Protein AF-A0A379FVI2-F1 (afdb_monomer_lite)

Organism: Providencia rettgeri (NCBI:txid587)

pLDDT: mean 84.1, std 11.07, range [38.09, 93.25]

Foldseek 3Di:
DPPPPDDDQKDKAKEFEAQVCVVVLVVLCVVLVWDKDWDDDPDDDGGTIIMTMDGPVCLLVVLLSVCVSVVVDVVVAQKWKWFCAPNDTDTCPPDDSVVSSVSSSRGRYMYTGRNPDDDPD

Sequence (121 aa):
MSNSEVTPKYSSIRMSVPADLKDEFLLECKKAGVDAGEVMCFSKNTPSVVSVLFETIAKSEMAKKFIGILKMFGQKRNVRIEVYADKKIVDLSGYSEEEAIRLIEASESIRVAKRDEPEDK

Secondary structure (DSSP, 8-state):
--------SEEEEEEEE-TTTHHHHHHHHHHTT--EEEPP--STTPPEEEEEEEEGGGHHHHHHHHHHHHHHHHHHSSEEEEEEETTEEEE-TT--HHHHHHHHHH-SEEEEEETTSPP--

Structure (mmCIF, N/CA/C/O backbone):
data_AF-A0A379FVI2-F1
#
_entry.id   AF-A0A379FVI2-F1
#
loop_
_atom_site.group_PDB
_atom_site.id
_atom_site.type_symbol
_atom_site.label_atom_id
_atom_site.label_alt_id
_atom_site.label_comp_id
_atom_site.label_asym_id
_atom_site.label_entity_id
_atom_site.label_seq_id
_atom_site.pdbx_PDB_ins_code
_atom_site.Cartn_x
_atom_site.Cartn_y
_atom_site.Cartn_z
_atom_site.occupancy
_atom_site.B_iso_or_equiv
_atom_site.auth_seq_id
_atom_site.auth_comp_id
_atom_site.auth_asym_id
_atom_site.auth_atom_id
_atom_site.pdbx_PDB_model_num
ATOM 1 N N . MET A 1 1 ? -1.528 -14.759 34.667 1.00 40.25 1 MET A N 1
ATOM 2 C CA . MET A 1 1 ? -0.960 -13.469 34.233 1.00 40.25 1 MET A CA 1
ATOM 3 C C . MET A 1 1 ? -1.712 -13.055 32.985 1.00 40.25 1 MET A C 1
ATOM 5 O O . MET A 1 1 ? -1.584 -13.723 31.969 1.00 40.25 1 MET A O 1
ATOM 9 N N . SER A 1 2 ? -2.600 -12.070 33.093 1.00 46.72 2 SER A N 1
ATOM 10 C CA . SER A 1 2 ? -3.291 -11.496 31.940 1.00 46.72 2 SER A CA 1
ATOM 11 C C . SER A 1 2 ? -2.277 -10.663 31.162 1.00 46.72 2 SER A C 1
ATOM 13 O O . SER A 1 2 ? -1.880 -9.599 31.634 1.00 46.72 2 SER A O 1
ATOM 15 N N . ASN A 1 3 ? -1.823 -11.158 30.012 1.00 49.16 3 ASN A N 1
ATOM 16 C CA . ASN A 1 3 ? -1.105 -10.330 29.049 1.00 49.16 3 ASN A CA 1
ATOM 17 C C . ASN A 1 3 ? -2.101 -9.285 28.542 1.00 49.16 3 ASN A C 1
ATOM 19 O O . ASN A 1 3 ? -2.883 -9.560 27.639 1.00 49.16 3 ASN A O 1
ATOM 23 N N . SER A 1 4 ? -2.128 -8.109 29.164 1.00 56.44 4 SER A N 1
ATOM 24 C CA . SER A 1 4 ? -2.726 -6.937 28.539 1.00 56.44 4 SER A CA 1
ATOM 25 C C . SER A 1 4 ? -1.924 -6.682 27.268 1.00 56.44 4 SER A C 1
ATOM 27 O O . SER A 1 4 ? -0.743 -6.341 27.360 1.00 56.44 4 SER A O 1
ATOM 29 N N . GLU A 1 5 ? -2.518 -6.929 26.103 1.00 66.75 5 GLU A N 1
ATOM 30 C CA . GLU A 1 5 ? -1.892 -6.637 24.817 1.00 66.75 5 GLU A CA 1
ATOM 31 C C . GLU A 1 5 ? -1.540 -5.148 24.775 1.00 66.75 5 GLU A C 1
ATOM 33 O O . GLU A 1 5 ? -2.404 -4.276 24.677 1.00 66.75 5 GLU A O 1
ATOM 38 N N . VAL A 1 6 ? -0.251 -4.841 24.920 1.00 77.62 6 VAL A N 1
ATOM 39 C CA . VAL A 1 6 ? 0.243 -3.475 24.787 1.00 77.62 6 VAL A CA 1
ATOM 40 C C . VAL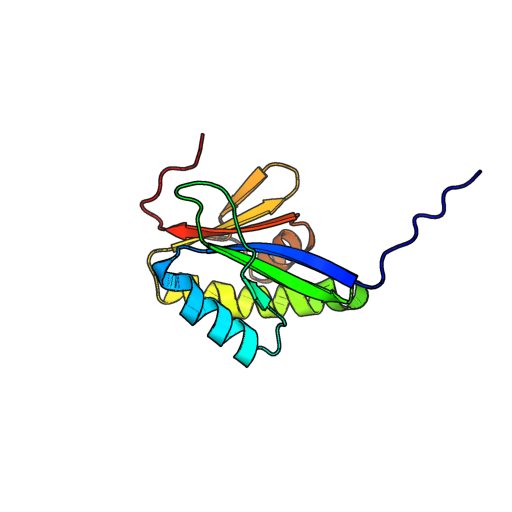 A 1 6 ? 0.152 -3.127 23.310 1.00 77.62 6 VAL A C 1
ATOM 42 O O . VAL A 1 6 ? 0.925 -3.637 22.502 1.00 77.62 6 VAL A O 1
ATOM 45 N N . THR A 1 7 ? -0.801 -2.270 22.950 1.00 79.25 7 THR A N 1
ATOM 46 C CA . THR A 1 7 ? -0.887 -1.744 21.586 1.00 79.25 7 THR A CA 1
ATOM 47 C C . THR A 1 7 ? 0.283 -0.777 21.368 1.00 79.25 7 THR A C 1
ATOM 49 O O . THR A 1 7 ? 0.395 0.206 22.108 1.00 79.25 7 THR A O 1
ATOM 52 N N . PRO A 1 8 ? 1.176 -1.021 20.392 1.00 86.94 8 PRO A N 1
ATOM 53 C CA . PRO A 1 8 ? 2.293 -0.126 20.120 1.00 86.94 8 PRO A CA 1
ATOM 54 C C . PRO A 1 8 ? 1.808 1.277 19.746 1.00 86.94 8 PRO A C 1
ATOM 56 O O . PRO A 1 8 ? 0.811 1.426 19.037 1.00 86.94 8 PRO A O 1
ATOM 59 N N . LYS A 1 9 ? 2.542 2.318 20.164 1.00 89.56 9 LYS A N 1
ATOM 60 C CA . LYS A 1 9 ? 2.233 3.711 19.789 1.00 89.56 9 LYS A CA 1
ATOM 61 C C . LYS A 1 9 ? 2.300 3.926 18.272 1.00 89.56 9 LYS A C 1
ATOM 63 O O . LYS A 1 9 ? 1.486 4.660 17.717 1.00 89.56 9 LYS A O 1
ATOM 68 N N . TYR A 1 10 ? 3.263 3.279 17.622 1.00 89.62 10 TYR A N 1
ATOM 69 C CA . TYR A 1 10 ? 3.493 3.371 16.186 1.00 89.62 10 TYR A CA 1
ATOM 70 C C . TYR A 1 10 ? 3.282 2.017 15.523 1.00 89.62 10 TYR A C 1
ATOM 72 O O . TYR A 1 10 ? 3.627 0.980 16.087 1.00 89.62 10 TYR A O 1
ATOM 80 N N . SER A 1 11 ? 2.760 2.062 14.307 1.00 89.44 11 SER A N 1
ATOM 81 C CA . SER A 1 11 ? 2.614 0.926 13.409 1.00 89.44 11 SER A CA 1
ATOM 82 C C . SER A 1 11 ? 3.263 1.263 12.074 1.00 89.44 11 SER A C 1
ATOM 84 O O . SER A 1 11 ? 3.490 2.431 11.749 1.00 89.44 11 SER A O 1
ATOM 86 N N . SER A 1 12 ? 3.561 0.238 11.286 1.00 90.69 12 SER A N 1
ATOM 87 C CA . SER A 1 12 ? 4.019 0.423 9.918 1.00 90.69 12 SER A CA 1
ATOM 88 C C . SER A 1 12 ? 3.267 -0.482 8.961 1.00 90.69 12 SER A C 1
ATOM 90 O O . SER A 1 12 ? 2.754 -1.533 9.345 1.00 90.69 12 SER A O 1
ATOM 92 N N . ILE A 1 13 ? 3.207 -0.057 7.703 1.00 91.81 13 ILE A N 1
ATOM 93 C CA . ILE A 1 13 ? 2.724 -0.883 6.602 1.00 91.81 13 ILE A CA 1
ATOM 94 C C . ILE A 1 13 ? 3.797 -0.944 5.523 1.00 91.81 13 ILE A C 1
ATOM 96 O O . ILE A 1 13 ? 4.444 0.058 5.202 1.00 91.81 13 ILE A O 1
ATOM 100 N N . ARG A 1 14 ? 4.003 -2.146 4.984 1.00 92.25 14 ARG A N 1
ATOM 101 C CA . ARG A 1 14 ? 4.923 -2.370 3.870 1.00 92.25 14 ARG A CA 1
ATOM 102 C C . ARG A 1 14 ? 4.172 -2.248 2.556 1.00 92.25 14 ARG A C 1
ATOM 104 O O . ARG A 1 14 ? 3.089 -2.805 2.396 1.00 92.25 14 ARG A O 1
ATOM 111 N N . MET A 1 15 ? 4.781 -1.530 1.627 1.00 92.44 15 MET A N 1
ATOM 112 C CA . MET A 1 15 ? 4.267 -1.279 0.294 1.00 92.44 15 MET A CA 1
ATOM 113 C C . MET A 1 15 ? 5.288 -1.758 -0.731 1.00 92.44 15 MET A C 1
ATOM 115 O O . MET A 1 15 ? 6.417 -1.276 -0.754 1.00 92.44 15 MET A O 1
ATOM 119 N N . SER A 1 16 ? 4.911 -2.717 -1.568 1.00 91.31 16 SER A N 1
ATOM 120 C CA . SER A 1 16 ? 5.715 -3.115 -2.722 1.00 91.31 16 SER A CA 1
ATOM 121 C C . SER A 1 16 ? 5.299 -2.282 -3.928 1.00 91.31 16 SER A C 1
ATOM 123 O O . SER A 1 16 ? 4.114 -2.207 -4.246 1.00 91.31 16 SER A O 1
ATOM 125 N N . VAL A 1 17 ? 6.258 -1.625 -4.573 1.00 90.81 17 VAL A N 1
ATOM 126 C CA . VAL A 1 17 ? 6.031 -0.732 -5.713 1.00 90.81 17 VAL A CA 1
ATOM 127 C C . VAL A 1 17 ? 7.008 -1.107 -6.834 1.00 90.81 17 VAL A C 1
ATOM 129 O O . VAL A 1 17 ? 8.167 -1.428 -6.547 1.00 90.81 17 VAL A O 1
ATOM 132 N N . PRO A 1 18 ? 6.601 -1.067 -8.117 1.00 89.06 18 PRO A N 1
ATOM 133 C CA . PRO A 1 18 ? 7.519 -1.298 -9.223 1.00 89.06 18 PRO A CA 1
ATOM 134 C C . PRO A 1 18 ? 8.634 -0.249 -9.204 1.00 89.06 18 PRO A C 1
ATOM 136 O O . PRO A 1 18 ? 8.384 0.925 -8.922 1.00 89.06 18 PRO A O 1
ATOM 139 N N . ALA A 1 19 ? 9.868 -0.664 -9.494 1.00 87.31 19 ALA A N 1
ATOM 140 C CA . ALA A 1 19 ? 11.045 0.192 -9.329 1.00 87.31 19 ALA A CA 1
ATOM 141 C C . ALA A 1 19 ? 10.970 1.494 -10.145 1.00 87.31 19 ALA A C 1
ATOM 143 O O . ALA A 1 19 ? 11.409 2.542 -9.680 1.00 87.31 19 ALA A O 1
ATOM 144 N N . ASP A 1 20 ? 10.352 1.444 -11.325 1.00 86.50 20 ASP A N 1
ATOM 145 C CA . ASP A 1 20 ? 10.117 2.592 -12.204 1.00 86.50 20 ASP A CA 1
ATOM 146 C C . ASP A 1 20 ? 9.077 3.588 -11.668 1.00 86.50 20 ASP A C 1
ATOM 148 O O . ASP A 1 20 ? 9.041 4.732 -12.114 1.00 86.50 20 ASP A O 1
ATOM 152 N N . LEU A 1 21 ? 8.247 3.180 -10.706 1.00 89.19 21 LEU A N 1
ATOM 153 C CA . LEU A 1 21 ? 7.201 4.010 -10.100 1.00 89.19 21 LEU A CA 1
ATOM 154 C C . LEU A 1 21 ? 7.548 4.481 -8.680 1.00 89.19 21 LEU A C 1
ATOM 156 O O . LEU A 1 21 ? 6.842 5.328 -8.131 1.00 89.19 21 LEU A O 1
ATOM 160 N N . LYS A 1 22 ? 8.626 3.958 -8.080 1.00 90.88 22 LYS A N 1
ATOM 161 C CA . LYS A 1 22 ? 9.011 4.214 -6.683 1.00 90.88 22 LYS A CA 1
ATOM 162 C C . LYS A 1 22 ? 9.164 5.706 -6.371 1.00 90.88 22 LYS A C 1
ATOM 164 O O . LYS A 1 22 ? 8.598 6.182 -5.390 1.00 90.88 22 LYS A O 1
ATOM 169 N N . ASP A 1 23 ? 9.921 6.442 -7.182 1.00 91.69 23 ASP A N 1
ATOM 170 C CA . ASP A 1 23 ? 10.246 7.844 -6.885 1.00 91.69 23 ASP A CA 1
ATOM 171 C C . ASP A 1 23 ? 9.007 8.747 -6.978 1.00 91.69 23 ASP A C 1
ATOM 173 O O . ASP A 1 23 ? 8.804 9.624 -6.135 1.00 91.69 23 ASP A O 1
ATOM 177 N N . GLU A 1 24 ? 8.131 8.489 -7.956 1.00 91.50 24 GLU A N 1
ATOM 178 C CA . GLU A 1 24 ? 6.826 9.154 -8.061 1.00 91.50 24 GLU A CA 1
ATOM 179 C C . GLU A 1 24 ? 5.959 8.823 -6.837 1.00 91.50 24 GLU A C 1
ATOM 181 O O . GLU A 1 24 ? 5.321 9.708 -6.268 1.00 91.50 24 GLU A O 1
ATOM 186 N N . PHE A 1 25 ? 5.975 7.566 -6.383 1.00 91.56 25 PHE A N 1
ATOM 187 C CA . PHE A 1 25 ? 5.192 7.122 -5.231 1.00 91.56 25 PHE A CA 1
ATOM 188 C C . PHE A 1 25 ? 5.627 7.821 -3.939 1.00 91.56 25 PHE A C 1
ATOM 190 O O . PHE A 1 25 ? 4.792 8.379 -3.227 1.00 91.56 25 PHE A O 1
ATOM 197 N N . LEU A 1 26 ? 6.936 7.878 -3.673 1.00 93.12 26 LEU A N 1
ATOM 198 C CA . LEU A 1 26 ? 7.495 8.597 -2.524 1.00 93.12 26 LEU A CA 1
ATOM 199 C C . LEU A 1 26 ? 7.173 10.098 -2.571 1.00 93.12 26 LEU A C 1
ATOM 201 O O . LEU A 1 26 ? 6.885 10.706 -1.536 1.00 93.12 26 LEU A O 1
ATOM 205 N N . LEU A 1 27 ? 7.179 10.702 -3.764 1.00 93.25 27 LEU A N 1
ATOM 206 C CA . LEU A 1 27 ? 6.796 12.100 -3.940 1.00 93.25 27 LEU A CA 1
ATOM 207 C C . LEU A 1 27 ? 5.322 12.341 -3.575 1.00 93.25 27 LEU A C 1
ATOM 209 O O . LEU A 1 27 ? 5.020 13.321 -2.891 1.00 93.25 27 LEU A O 1
ATOM 213 N N . GLU A 1 28 ? 4.411 11.464 -3.997 1.00 91.69 28 GLU A N 1
ATOM 214 C CA . GLU A 1 28 ? 2.989 11.566 -3.648 1.00 91.69 28 GLU A CA 1
ATOM 215 C C . GLU A 1 28 ? 2.739 11.311 -2.154 1.00 91.69 28 GLU A C 1
ATOM 217 O O . GLU A 1 28 ? 1.973 12.052 -1.536 1.00 91.69 28 GLU A O 1
ATOM 222 N N . CYS A 1 29 ? 3.451 10.362 -1.532 1.00 91.88 29 CYS A N 1
ATOM 223 C CA . CYS A 1 29 ? 3.439 10.198 -0.075 1.00 91.88 29 CYS A CA 1
ATOM 224 C C . CYS A 1 29 ? 3.835 11.499 0.634 1.00 91.88 29 CYS A C 1
ATOM 226 O O . CYS A 1 29 ? 3.101 11.987 1.495 1.00 91.88 29 CYS A O 1
ATOM 228 N N . LYS A 1 30 ? 4.941 12.124 0.213 1.00 92.38 30 LYS A N 1
ATOM 229 C CA . LYS A 1 30 ? 5.410 13.389 0.789 1.00 92.38 30 LYS A CA 1
ATOM 230 C C . LYS A 1 30 ? 4.378 14.511 0.645 1.00 92.38 30 LYS A C 1
ATOM 232 O O . LYS A 1 30 ? 4.140 15.242 1.604 1.00 92.38 30 LYS A O 1
ATOM 237 N N . LYS A 1 31 ? 3.739 14.645 -0.524 1.00 91.44 31 LYS A N 1
ATOM 238 C CA . LYS A 1 31 ? 2.668 15.635 -0.758 1.00 91.44 31 LYS A CA 1
ATOM 239 C C . LYS A 1 31 ? 1.442 15.389 0.123 1.00 91.44 31 LYS A C 1
ATOM 241 O O . LYS A 1 31 ? 0.820 16.346 0.571 1.00 91.44 31 LYS A O 1
ATOM 246 N N . ALA A 1 32 ? 1.119 14.126 0.391 1.00 89.12 32 ALA A N 1
ATOM 247 C CA . ALA A 1 32 ? 0.021 13.727 1.267 1.00 89.12 32 ALA A CA 1
ATOM 248 C C . ALA A 1 32 ? 0.364 13.805 2.771 1.00 89.12 32 ALA A C 1
ATOM 250 O O . ALA A 1 32 ? -0.472 13.453 3.607 1.00 89.12 32 ALA A O 1
ATOM 251 N N . GLY A 1 33 ? 1.580 14.240 3.131 1.00 89.25 33 GLY A N 1
ATOM 252 C CA . GLY A 1 33 ? 2.047 14.280 4.520 1.00 89.25 33 GLY A CA 1
ATOM 253 C C . GLY A 1 33 ? 2.234 12.889 5.132 1.00 89.25 33 GLY A C 1
ATOM 254 O O . GLY A 1 33 ? 2.056 12.717 6.335 1.00 89.25 33 GLY A O 1
ATOM 255 N N . VAL A 1 34 ? 2.530 11.890 4.299 1.00 90.56 34 VAL A N 1
ATOM 256 C CA . VAL A 1 34 ? 2.799 10.506 4.692 1.00 90.56 34 VAL A CA 1
ATOM 257 C C . VAL A 1 34 ? 4.309 10.311 4.795 1.00 90.56 34 VAL A C 1
ATOM 259 O O . VAL A 1 34 ? 5.025 10.519 3.814 1.00 90.56 34 VAL A O 1
ATOM 262 N N . ASP A 1 35 ? 4.784 9.886 5.966 1.00 89.62 35 ASP A N 1
ATOM 263 C CA . ASP A 1 35 ? 6.196 9.564 6.184 1.00 89.62 35 ASP A CA 1
ATOM 264 C C . ASP A 1 35 ? 6.515 8.166 5.635 1.00 89.62 35 ASP A C 1
ATOM 266 O O . ASP A 1 35 ? 6.166 7.139 6.227 1.00 89.62 35 ASP A O 1
ATOM 270 N N . ALA A 1 36 ? 7.116 8.142 4.447 1.00 93.00 36 ALA A N 1
ATOM 271 C CA . ALA A 1 36 ? 7.422 6.940 3.688 1.00 93.00 36 ALA A CA 1
ATOM 272 C C . ALA A 1 36 ? 8.910 6.906 3.328 1.00 93.00 36 ALA A C 1
ATOM 274 O O . ALA A 1 36 ? 9.459 7.887 2.823 1.00 93.00 36 ALA A O 1
ATOM 275 N N . GLY A 1 37 ? 9.549 5.758 3.545 1.00 91.56 37 GLY A N 1
ATOM 276 C CA . GLY A 1 37 ? 10.964 5.549 3.250 1.00 91.56 37 GLY A CA 1
ATOM 277 C C . GLY A 1 37 ? 11.211 4.262 2.474 1.00 91.56 37 GLY A C 1
ATOM 278 O O . GLY A 1 37 ? 10.476 3.285 2.612 1.00 91.56 37 GLY A O 1
ATOM 279 N N . GLU A 1 38 ? 12.263 4.253 1.661 1.00 91.06 38 GLU A N 1
ATOM 280 C CA . GLU A 1 38 ? 12.730 3.041 0.990 1.00 91.06 38 GLU A CA 1
ATOM 281 C C . GLU A 1 38 ? 13.405 2.095 1.990 1.00 91.06 38 GLU A C 1
ATOM 283 O O . GLU A 1 38 ? 14.222 2.502 2.817 1.00 91.06 38 GLU A O 1
ATOM 288 N N . VAL A 1 39 ? 13.071 0.810 1.894 1.00 88.00 39 VAL A N 1
ATOM 289 C CA . VAL A 1 39 ? 13.689 -0.252 2.684 1.00 88.00 39 VAL A CA 1
ATOM 290 C C . VAL A 1 39 ? 14.806 -0.889 1.869 1.00 88.00 39 VAL A C 1
ATOM 292 O O . VAL A 1 39 ? 14.577 -1.387 0.766 1.00 88.00 39 VAL A O 1
ATOM 295 N N . MET A 1 40 ? 16.014 -0.938 2.434 1.00 82.62 40 MET A N 1
ATOM 296 C CA . MET A 1 40 ? 17.113 -1.681 1.818 1.00 82.62 40 MET A CA 1
ATOM 297 C C . MET A 1 40 ? 16.801 -3.179 1.802 1.00 82.62 40 MET A C 1
ATOM 299 O O . MET A 1 40 ? 16.591 -3.796 2.846 1.00 82.62 40 MET A O 1
ATOM 303 N N . CYS A 1 41 ? 16.808 -3.762 0.606 1.00 77.44 41 CYS A N 1
ATOM 304 C CA . CYS A 1 41 ? 16.644 -5.193 0.390 1.00 77.44 41 CYS A CA 1
ATOM 305 C C . CYS A 1 41 ? 17.969 -5.794 -0.095 1.00 77.44 41 CYS A C 1
ATOM 307 O O . CYS A 1 41 ? 18.597 -5.273 -1.013 1.00 77.44 41 CYS A O 1
ATOM 309 N N . PHE A 1 42 ? 18.390 -6.900 0.522 1.00 79.69 42 PHE A N 1
ATOM 310 C CA . PHE A 1 42 ? 19.662 -7.576 0.217 1.00 79.69 42 PHE A CA 1
ATOM 311 C C . PHE A 1 42 ? 19.534 -8.670 -0.858 1.00 79.69 42 PHE A C 1
ATOM 313 O O . PHE A 1 42 ? 20.504 -9.346 -1.195 1.00 79.69 42 PHE A O 1
ATOM 320 N N . SER A 1 43 ? 18.333 -8.866 -1.392 1.00 75.94 43 SER A N 1
ATOM 321 C CA . SER A 1 43 ? 17.997 -9.839 -2.429 1.00 75.94 43 SER A CA 1
ATOM 322 C C . SER A 1 43 ? 18.218 -9.289 -3.837 1.00 75.94 43 SER A C 1
ATOM 324 O O . SER A 1 43 ? 17.982 -8.117 -4.122 1.00 75.94 43 SER A O 1
ATOM 326 N N . LYS A 1 44 ? 18.613 -10.172 -4.758 1.00 65.88 44 LYS A N 1
ATOM 327 C CA . LYS A 1 44 ? 18.738 -9.852 -6.184 1.00 65.88 44 LYS A CA 1
ATOM 328 C C . LYS A 1 44 ? 17.336 -9.830 -6.818 1.00 65.88 44 LYS A C 1
ATOM 330 O O . LYS A 1 44 ? 16.610 -10.808 -6.683 1.00 65.88 44 LYS A O 1
ATOM 335 N N . ASN A 1 45 ? 16.980 -8.748 -7.516 1.00 66.38 45 ASN A N 1
ATOM 336 C CA . ASN A 1 45 ? 15.711 -8.550 -8.248 1.00 66.38 45 ASN A CA 1
ATOM 337 C C . ASN A 1 45 ? 14.435 -8.356 -7.404 1.00 66.38 45 ASN A C 1
ATOM 339 O O . ASN A 1 45 ? 13.349 -8.702 -7.862 1.00 66.38 45 ASN A O 1
ATOM 343 N N . THR A 1 46 ? 14.519 -7.799 -6.196 1.00 66.12 46 THR A N 1
ATOM 344 C CA . THR A 1 46 ? 13.295 -7.452 -5.456 1.00 66.12 46 THR A CA 1
ATOM 345 C C . THR A 1 46 ? 12.632 -6.180 -5.978 1.00 66.12 46 THR A C 1
ATOM 347 O O . THR A 1 46 ? 13.346 -5.221 -6.289 1.00 66.12 46 THR A O 1
ATOM 350 N N . PRO A 1 47 ? 11.285 -6.133 -6.025 1.00 72.62 47 PRO A N 1
ATOM 351 C CA . PRO A 1 47 ? 10.568 -4.883 -6.239 1.00 72.62 47 PRO A CA 1
ATOM 352 C C . PRO A 1 47 ? 10.939 -3.872 -5.152 1.00 72.62 47 PRO A C 1
ATOM 354 O O . PRO A 1 47 ? 11.374 -4.242 -4.056 1.00 72.62 47 PRO A O 1
ATOM 357 N N . SER A 1 48 ? 10.771 -2.586 -5.449 1.00 85.25 48 SER A N 1
ATOM 358 C CA . SER A 1 48 ? 11.068 -1.538 -4.482 1.00 85.25 48 SER A CA 1
ATOM 359 C C . SER A 1 48 ? 10.103 -1.633 -3.308 1.00 85.25 48 SER A C 1
ATOM 361 O O . SER A 1 48 ? 8.886 -1.581 -3.479 1.00 85.25 48 SER A O 1
ATOM 363 N N . VAL A 1 49 ? 10.651 -1.785 -2.105 1.00 88.88 49 VAL A N 1
ATOM 364 C CA . VAL A 1 49 ? 9.861 -1.850 -0.877 1.00 88.88 49 VAL A CA 1
ATOM 365 C C . VAL A 1 49 ? 9.906 -0.492 -0.197 1.00 88.88 49 VAL A C 1
ATOM 367 O O . VAL A 1 49 ? 10.973 0.025 0.128 1.00 88.88 49 VAL A O 1
ATOM 370 N N . VAL A 1 50 ? 8.729 0.070 0.034 1.00 91.50 50 VAL A N 1
ATOM 371 C CA . VAL A 1 50 ? 8.508 1.295 0.792 1.00 91.50 50 VAL A CA 1
ATOM 372 C C . VAL A 1 50 ? 7.879 0.918 2.130 1.00 91.50 50 VAL A C 1
ATOM 374 O O . VAL A 1 50 ? 6.957 0.107 2.192 1.00 91.50 50 VAL A O 1
ATOM 377 N N . SER A 1 51 ? 8.380 1.488 3.220 1.00 92.25 51 SER A N 1
ATOM 378 C CA . SER A 1 51 ? 7.772 1.375 4.544 1.00 92.25 51 SER A CA 1
ATOM 379 C C . SER A 1 51 ? 7.162 2.712 4.920 1.00 92.25 51 SER A C 1
ATOM 381 O O . SER A 1 51 ? 7.844 3.735 4.874 1.00 92.25 51 SER A O 1
ATOM 383 N N . VAL A 1 52 ? 5.896 2.691 5.329 1.00 91.31 52 VAL A N 1
ATOM 384 C CA . VAL A 1 52 ? 5.212 3.865 5.874 1.00 91.31 52 VAL A CA 1
ATOM 385 C C . VAL A 1 52 ? 5.068 3.698 7.377 1.00 91.31 52 VAL A C 1
ATOM 387 O O . VAL A 1 52 ? 4.509 2.695 7.822 1.00 91.31 52 VAL A O 1
ATOM 390 N N . LEU A 1 53 ? 5.555 4.672 8.146 1.00 90.06 53 LEU A N 1
ATOM 391 C CA . LEU A 1 53 ? 5.437 4.709 9.604 1.00 90.06 53 LEU A CA 1
ATOM 392 C C . LEU A 1 53 ? 4.329 5.688 10.007 1.00 90.06 53 LEU A C 1
ATOM 394 O O . LEU A 1 53 ? 4.249 6.796 9.484 1.00 90.06 53 LEU A O 1
ATOM 398 N N . PHE A 1 54 ? 3.468 5.289 10.939 1.00 89.19 54 PHE A N 1
ATOM 399 C CA . PHE A 1 54 ? 2.374 6.135 11.411 1.00 89.19 54 PHE A CA 1
ATOM 400 C C . PHE A 1 54 ? 1.974 5.804 12.850 1.00 89.19 54 PHE A C 1
ATOM 402 O O . PHE A 1 54 ? 2.280 4.732 13.375 1.00 89.19 54 PHE A O 1
ATOM 409 N N . GLU A 1 55 ? 1.286 6.731 13.516 1.00 89.88 55 GLU A N 1
ATOM 410 C CA . GLU A 1 55 ? 0.708 6.461 14.835 1.00 89.88 55 GLU A CA 1
ATOM 411 C C . GLU A 1 55 ? -0.453 5.477 14.719 1.00 89.88 55 GLU A C 1
ATOM 413 O O . GLU A 1 55 ? -1.341 5.653 13.886 1.00 89.88 55 GLU A O 1
ATOM 418 N N . THR A 1 56 ? -0.494 4.462 15.582 1.00 85.62 56 THR A N 1
ATOM 419 C CA . THR A 1 56 ? -1.508 3.397 15.514 1.00 85.62 56 THR A CA 1
ATOM 420 C C . THR A 1 56 ? -2.934 3.951 15.610 1.00 85.62 56 THR A C 1
ATOM 422 O O . THR A 1 56 ? -3.837 3.452 14.943 1.00 85.62 56 THR A O 1
ATOM 425 N N . ILE A 1 57 ? -3.135 5.038 16.364 1.00 86.81 57 ILE A N 1
ATOM 426 C CA . ILE A 1 57 ? -4.429 5.731 16.481 1.00 86.81 57 ILE A CA 1
ATOM 427 C C . ILE A 1 57 ? -4.888 6.392 15.172 1.00 86.81 57 ILE A C 1
ATOM 429 O O . ILE A 1 57 ? -6.081 6.595 14.970 1.00 86.81 57 ILE A O 1
ATOM 433 N N . ALA A 1 58 ? -3.955 6.707 14.272 1.00 88.50 58 ALA A N 1
ATOM 434 C CA . ALA A 1 58 ? -4.217 7.371 13.002 1.00 88.50 58 ALA A CA 1
ATOM 435 C C . ALA A 1 58 ? -4.453 6.377 11.853 1.00 88.50 58 ALA A C 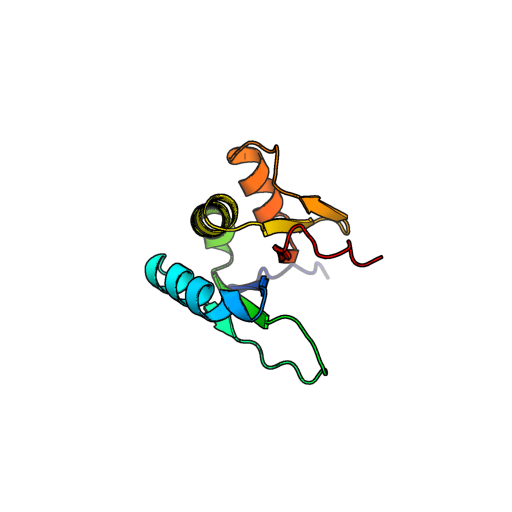1
ATOM 437 O O . ALA A 1 58 ? -4.598 6.797 10.706 1.00 88.50 58 ALA A O 1
ATOM 438 N N . LYS A 1 59 ? -4.508 5.064 12.123 1.00 87.19 59 LYS A N 1
ATOM 439 C CA . LYS A 1 59 ? -4.599 4.011 11.096 1.00 87.19 59 LYS A CA 1
ATOM 440 C C . LYS A 1 59 ? -5.724 4.249 10.079 1.00 87.19 59 LYS A C 1
ATOM 442 O O . LYS A 1 59 ? -5.483 4.139 8.880 1.00 87.19 59 LYS A O 1
ATOM 447 N N . SER A 1 60 ? -6.910 4.652 10.533 1.00 88.25 60 SER A N 1
ATOM 448 C CA . SER A 1 60 ? -8.046 4.952 9.649 1.00 88.25 60 SER A CA 1
ATOM 449 C C . SER A 1 60 ? -7.845 6.201 8.790 1.00 88.25 60 SER A C 1
ATOM 451 O O . SER A 1 60 ? -8.261 6.245 7.632 1.00 88.25 60 SER A O 1
ATOM 453 N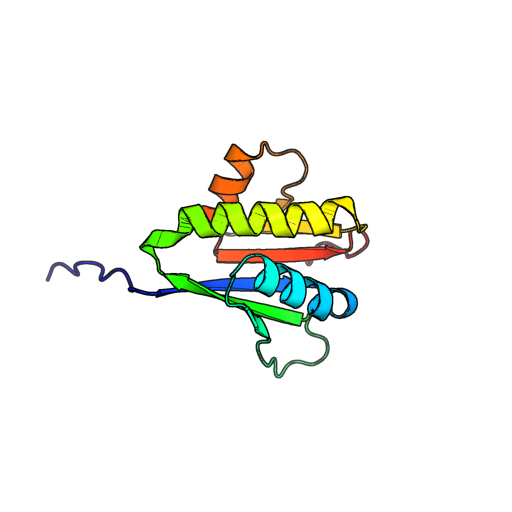 N . GLU A 1 61 ? -7.193 7.234 9.327 1.00 90.81 61 GLU A N 1
ATOM 454 C CA . GLU A 1 61 ? -6.827 8.418 8.542 1.00 90.81 61 GLU A CA 1
ATOM 455 C C . GLU A 1 61 ? -5.769 8.059 7.491 1.00 90.81 61 GLU A C 1
ATOM 457 O O . GLU A 1 61 ? -5.864 8.470 6.332 1.00 90.81 61 GLU A O 1
ATOM 462 N N . MET A 1 62 ? -4.796 7.229 7.872 1.00 90.62 62 MET A N 1
ATOM 463 C CA . MET A 1 62 ? -3.756 6.739 6.973 1.00 90.62 62 MET A CA 1
ATOM 464 C C . MET A 1 62 ? -4.327 5.882 5.846 1.00 90.62 62 MET A C 1
ATOM 466 O O . MET A 1 62 ? -3.945 6.082 4.696 1.00 90.62 62 MET A O 1
ATOM 470 N N . ALA A 1 63 ? -5.296 5.008 6.131 1.00 90.62 63 ALA A N 1
ATOM 471 C CA . ALA A 1 63 ? -5.983 4.221 5.108 1.00 90.62 63 ALA A CA 1
ATOM 472 C C . ALA A 1 63 ? -6.636 5.114 4.035 1.00 90.62 63 ALA A C 1
ATOM 474 O O . ALA A 1 63 ? -6.475 4.867 2.839 1.00 90.62 63 ALA A O 1
ATOM 475 N N . LYS A 1 64 ? -7.287 6.213 4.442 1.00 91.31 64 LYS A N 1
ATOM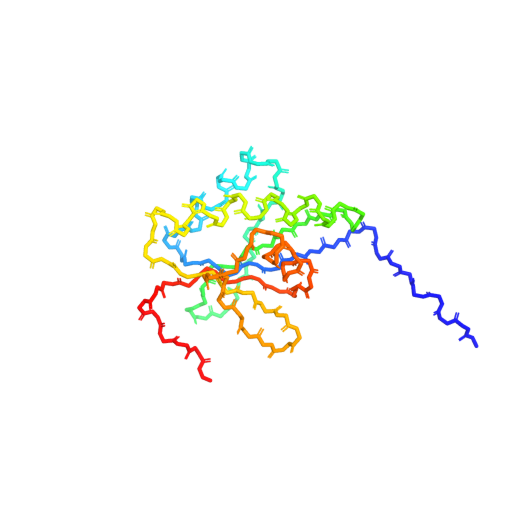 476 C CA . LYS A 1 64 ? -7.861 7.200 3.509 1.00 91.31 64 LYS A CA 1
ATOM 477 C C . LYS A 1 64 ? -6.789 7.882 2.655 1.00 91.31 64 LYS A C 1
ATOM 479 O O . LYS A 1 64 ? -6.967 8.018 1.444 1.00 91.31 64 LYS A O 1
ATOM 484 N N . LYS A 1 65 ? -5.660 8.276 3.259 1.00 91.69 65 LYS A N 1
ATOM 485 C CA . LYS A 1 65 ? -4.520 8.854 2.521 1.00 91.69 65 LYS A CA 1
ATOM 486 C C . LYS A 1 65 ? -3.960 7.864 1.500 1.00 91.69 65 LYS A C 1
ATOM 488 O O . LYS A 1 65 ? -3.709 8.248 0.359 1.00 91.69 65 LYS A O 1
ATOM 493 N N . PHE A 1 66 ? -3.826 6.590 1.874 1.00 91.06 66 PHE A N 1
ATOM 494 C CA . PHE A 1 66 ? -3.365 5.544 0.965 1.00 91.06 66 PHE A CA 1
ATOM 495 C C . PHE A 1 66 ? -4.305 5.358 -0.213 1.00 91.06 66 PHE A C 1
ATOM 497 O O . PHE A 1 66 ? -3.824 5.316 -1.336 1.00 91.06 66 PHE A O 1
ATOM 504 N N . ILE A 1 67 ? -5.622 5.339 -0.008 1.00 89.56 67 ILE A N 1
ATOM 505 C CA . ILE A 1 67 ? -6.570 5.259 -1.128 1.00 89.56 67 ILE A CA 1
ATOM 506 C C . ILE A 1 67 ? -6.387 6.408 -2.106 1.00 89.56 67 ILE A C 1
ATOM 508 O O . ILE A 1 67 ? -6.367 6.168 -3.311 1.00 89.56 67 ILE A O 1
ATOM 512 N N . GLY A 1 68 ? -6.231 7.639 -1.613 1.00 88.38 68 GLY A N 1
ATOM 513 C CA . GLY A 1 68 ? -5.987 8.793 -2.476 1.00 88.38 68 GLY A CA 1
ATOM 514 C C . GLY A 1 68 ? -4.749 8.596 -3.354 1.00 88.38 68 GLY A C 1
ATOM 515 O O . GLY A 1 68 ? -4.823 8.744 -4.573 1.00 88.38 68 GLY A O 1
ATOM 516 N N . ILE A 1 69 ? -3.634 8.184 -2.744 1.00 89.81 69 ILE A N 1
ATOM 517 C CA . ILE A 1 69 ? -2.378 7.900 -3.453 1.00 89.81 69 ILE A CA 1
ATOM 518 C C . ILE A 1 69 ? -2.576 6.751 -4.451 1.00 89.81 69 ILE A C 1
ATOM 520 O O . ILE A 1 69 ? -2.299 6.901 -5.638 1.00 89.81 69 ILE A O 1
ATOM 524 N N . LEU A 1 70 ? -3.117 5.620 -4.005 1.00 88.88 70 LEU A N 1
ATOM 525 C CA . LEU A 1 70 ? -3.278 4.409 -4.806 1.00 88.88 70 LEU A CA 1
ATOM 526 C C . LEU A 1 70 ? -4.226 4.631 -5.993 1.00 88.88 70 LEU A C 1
ATOM 528 O O . LEU A 1 70 ? -3.894 4.232 -7.107 1.00 88.88 70 LEU A O 1
ATOM 532 N N . LYS A 1 71 ? -5.345 5.346 -5.814 1.00 84.94 71 LYS A N 1
ATOM 533 C CA . LYS A 1 71 ? -6.252 5.727 -6.912 1.00 84.94 71 LYS A CA 1
ATOM 534 C C . LYS A 1 71 ? -5.532 6.536 -7.988 1.00 84.94 71 LYS A C 1
ATOM 536 O O . LYS A 1 71 ? -5.744 6.279 -9.172 1.00 84.94 71 LYS A O 1
ATOM 541 N N . MET A 1 72 ? -4.655 7.470 -7.605 1.00 83.62 72 MET A N 1
ATOM 542 C CA . MET A 1 72 ? -3.867 8.233 -8.580 1.00 83.62 72 MET A CA 1
ATOM 543 C C . MET A 1 72 ? -2.960 7.323 -9.414 1.00 83.62 72 MET A C 1
ATOM 545 O O . MET A 1 72 ? -2.872 7.512 -10.628 1.00 83.62 72 MET A O 1
ATOM 549 N N . PHE A 1 73 ? -2.335 6.317 -8.799 1.00 82.69 73 PHE A N 1
ATOM 550 C CA . PHE A 1 73 ? -1.521 5.334 -9.517 1.00 82.69 73 PHE A CA 1
ATOM 551 C C . PHE A 1 73 ? -2.370 4.418 -10.405 1.00 82.69 73 PHE A C 1
ATOM 553 O O . PHE A 1 73 ? -2.050 4.257 -11.580 1.00 82.69 73 PHE A O 1
ATOM 560 N N . GLY A 1 74 ? -3.484 3.891 -9.892 1.00 79.44 74 GLY A N 1
ATOM 561 C CA . GLY A 1 74 ? -4.388 3.013 -10.641 1.00 79.44 74 GLY A CA 1
ATOM 562 C C . GLY A 1 74 ? -5.061 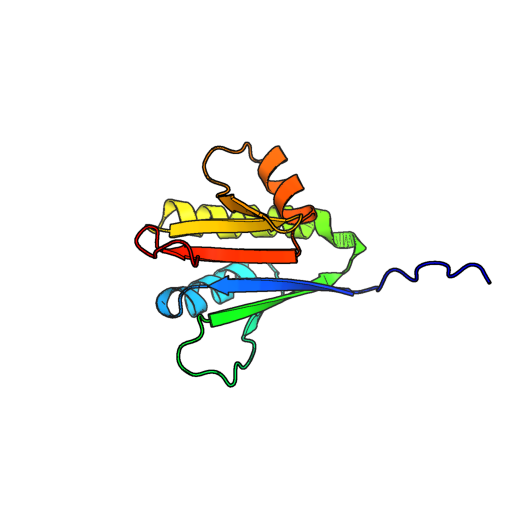3.680 -11.847 1.00 79.44 74 GLY A C 1
ATOM 563 O O . GLY A 1 74 ? -5.315 3.016 -12.845 1.00 79.44 74 GLY A O 1
ATOM 564 N N . GLN A 1 75 ? -5.330 4.990 -11.788 1.00 76.94 75 GLN A N 1
ATOM 565 C CA . GLN A 1 75 ? -5.922 5.744 -12.904 1.00 76.94 75 GLN A CA 1
ATOM 566 C C . GLN A 1 75 ? -4.894 6.169 -13.957 1.00 76.94 75 GLN A C 1
ATOM 568 O O . GLN A 1 75 ? -5.205 6.209 -15.146 1.00 76.94 75 GLN A O 1
ATOM 573 N N . LYS A 1 76 ? -3.675 6.527 -13.536 1.00 73.31 76 LYS A N 1
ATOM 574 C CA . LYS A 1 76 ? -2.641 7.075 -14.432 1.00 73.31 76 LYS A CA 1
ATOM 575 C C . LYS A 1 76 ? -1.760 6.006 -15.074 1.00 73.31 76 LYS A C 1
ATOM 577 O O . LYS A 1 76 ? -0.965 6.340 -15.958 1.00 73.31 76 LYS A O 1
ATOM 582 N N . ARG A 1 77 ? -1.819 4.762 -14.594 1.00 73.81 77 ARG A N 1
ATOM 583 C CA . ARG A 1 77 ? -0.882 3.690 -14.952 1.00 73.81 77 ARG A CA 1
ATOM 584 C C . ARG A 1 77 ? -1.631 2.372 -15.154 1.00 73.81 77 ARG A C 1
ATOM 586 O O . ARG A 1 77 ? -2.656 2.132 -14.527 1.00 73.81 77 ARG A O 1
ATOM 593 N N . ASN A 1 78 ? -1.087 1.492 -15.997 1.00 80.81 78 ASN A N 1
ATOM 594 C CA . ASN A 1 78 ? -1.592 0.127 -16.184 1.00 80.81 78 ASN A CA 1
ATOM 595 C C . ASN A 1 78 ? -1.188 -0.777 -15.000 1.00 80.81 78 ASN A C 1
ATOM 597 O O . ASN A 1 78 ? -0.431 -1.736 -15.154 1.00 80.8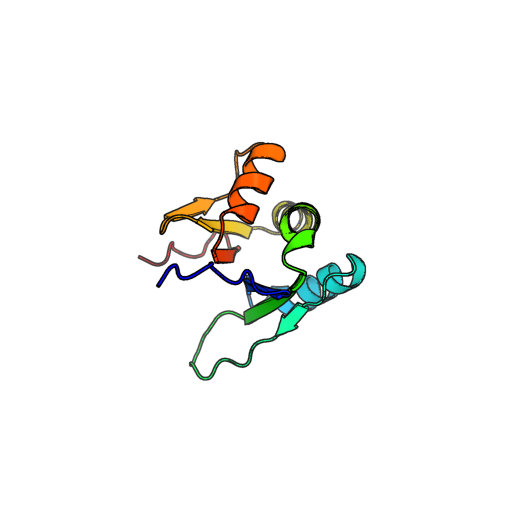1 78 ASN A O 1
ATOM 601 N N . VAL A 1 79 ? -1.641 -0.426 -13.795 1.00 83.38 79 VAL A N 1
ATOM 602 C CA . VAL A 1 79 ? -1.337 -1.138 -12.547 1.00 83.38 79 VAL A CA 1
ATOM 603 C C . VAL A 1 79 ? -2.616 -1.660 -11.891 1.00 83.38 79 VAL A C 1
ATOM 605 O O . VAL A 1 79 ? -3.717 -1.160 -12.143 1.00 83.38 79 VAL A O 1
ATOM 608 N N . ARG A 1 80 ? -2.465 -2.693 -11.068 1.00 87.31 80 ARG A N 1
ATOM 609 C CA . ARG A 1 80 ? -3.469 -3.197 -10.128 1.00 87.31 80 ARG A CA 1
ATOM 610 C C . ARG A 1 80 ? -2.964 -2.982 -8.705 1.00 87.31 80 ARG A C 1
ATOM 612 O O . ARG A 1 80 ? -1.753 -2.927 -8.474 1.00 87.31 80 ARG A O 1
ATOM 619 N N . ILE A 1 81 ? -3.891 -2.796 -7.773 1.00 88.25 81 ILE A N 1
ATOM 620 C CA . ILE A 1 81 ? -3.566 -2.540 -6.371 1.00 88.25 81 ILE A CA 1
ATOM 621 C C . ILE A 1 81 ? -4.026 -3.746 -5.581 1.00 88.25 81 ILE A C 1
ATOM 623 O O . ILE A 1 81 ? -5.217 -4.005 -5.459 1.00 88.25 81 ILE A O 1
ATOM 627 N N . GLU A 1 82 ? -3.058 -4.457 -5.044 1.00 90.06 82 GLU A N 1
ATOM 628 C CA . GLU A 1 82 ? -3.241 -5.666 -4.271 1.00 90.06 82 GLU A CA 1
ATOM 629 C C . GLU A 1 82 ? -3.082 -5.339 -2.785 1.00 90.06 82 GLU A C 1
ATOM 631 O O . GLU A 1 82 ? -2.089 -4.741 -2.370 1.00 90.06 82 GLU A O 1
ATOM 636 N N . VAL A 1 83 ? -4.042 -5.738 -1.960 1.00 89.62 83 VAL A N 1
ATOM 637 C CA . VAL A 1 83 ? -3.916 -5.724 -0.494 1.00 89.62 83 VAL A CA 1
ATOM 638 C C . VAL A 1 83 ? -3.762 -7.147 0.002 1.00 89.62 83 VAL A C 1
ATOM 640 O O . VAL A 1 83 ? -4.510 -8.036 -0.405 1.00 89.62 83 VAL A O 1
ATOM 643 N N . TYR A 1 84 ? -2.805 -7.348 0.905 1.00 87.00 84 TYR A N 1
ATOM 644 C CA . TYR A 1 84 ? -2.638 -8.604 1.616 1.00 87.00 84 TYR A CA 1
ATOM 645 C C . TYR A 1 84 ? -3.361 -8.521 2.958 1.00 87.00 84 TYR A C 1
ATOM 647 O O . TYR A 1 84 ? -2.865 -7.894 3.895 1.00 87.00 84 TYR A O 1
ATOM 655 N N . ALA A 1 85 ? -4.542 -9.128 3.035 1.00 81.94 85 ALA A N 1
ATOM 656 C CA . ALA A 1 85 ? -5.367 -9.196 4.238 1.00 81.94 85 ALA A CA 1
ATOM 657 C C . ALA A 1 85 ? -5.808 -10.647 4.458 1.00 81.94 85 ALA A C 1
ATOM 659 O O . ALA A 1 85 ? -6.148 -11.345 3.503 1.00 81.94 85 ALA A O 1
ATOM 660 N N . ASP A 1 86 ? -5.772 -11.128 5.702 1.00 78.75 86 ASP A N 1
ATOM 661 C CA . ASP A 1 86 ? -6.192 -12.490 6.067 1.00 78.75 86 ASP A CA 1
ATOM 662 C C . ASP A 1 86 ? -5.584 -13.599 5.185 1.00 78.75 86 ASP A C 1
ATOM 664 O O . ASP A 1 86 ? -6.249 -14.564 4.796 1.00 78.75 86 ASP A O 1
ATOM 668 N N . LYS A 1 87 ? -4.290 -13.462 4.862 1.00 75.06 87 LYS A N 1
ATOM 669 C CA . LYS A 1 87 ? -3.518 -14.379 4.001 1.00 75.06 87 LYS A CA 1
ATOM 670 C C . LYS A 1 87 ? -4.007 -14.477 2.551 1.00 75.06 87 LYS A C 1
ATOM 672 O O . LYS A 1 87 ? -3.656 -15.426 1.849 1.00 75.06 87 LYS A O 1
ATOM 677 N N . LYS A 1 88 ? -4.813 -13.519 2.095 1.00 82.06 88 LYS A N 1
ATOM 678 C CA . LYS A 1 88 ? -5.312 -13.436 0.722 1.00 82.06 88 LYS A CA 1
ATOM 679 C C . LYS A 1 88 ? -4.836 -12.150 0.069 1.00 82.06 88 LYS A C 1
ATOM 681 O O . LYS A 1 88 ? -4.747 -11.110 0.715 1.00 82.06 88 LYS A O 1
ATOM 686 N N . ILE A 1 89 ? -4.562 -12.246 -1.227 1.00 83.94 89 ILE A N 1
ATOM 687 C CA . ILE A 1 89 ? -4.343 -11.093 -2.092 1.00 83.94 89 ILE A CA 1
ATOM 688 C C . ILE A 1 89 ? -5.704 -10.689 -2.654 1.00 83.94 89 ILE A C 1
ATOM 690 O O . ILE A 1 89 ? -6.409 -11.521 -3.227 1.00 83.94 89 ILE A O 1
ATOM 694 N N . VAL A 1 90 ? -6.081 -9.428 -2.464 1.00 84.00 90 VAL A N 1
ATOM 695 C CA . VAL A 1 90 ? -7.322 -8.860 -2.998 1.00 84.00 90 VAL A CA 1
ATOM 696 C C . VAL A 1 90 ? -6.961 -7.700 -3.915 1.00 84.00 90 VAL A C 1
ATOM 698 O O . VAL A 1 90 ? -6.314 -6.752 -3.473 1.00 84.00 90 VAL A O 1
ATOM 701 N N . ASP A 1 91 ? -7.372 -7.770 -5.183 1.00 84.62 91 ASP A N 1
ATOM 702 C CA . ASP A 1 91 ? -7.338 -6.604 -6.069 1.00 84.62 91 ASP A CA 1
ATOM 703 C C . ASP A 1 91 ? -8.446 -5.637 -5.638 1.00 84.62 91 ASP A C 1
ATOM 705 O O . ASP A 1 91 ? -9.615 -6.013 -5.561 1.00 84.62 91 ASP A O 1
ATOM 709 N N . LEU A 1 92 ? -8.084 -4.390 -5.342 1.00 85.62 92 LEU A N 1
ATOM 710 C CA . LEU A 1 92 ? -9.044 -3.348 -4.973 1.00 85.62 92 LEU A CA 1
ATOM 711 C C . LEU A 1 92 ? -9.931 -2.914 -6.148 1.00 85.62 92 LEU A C 1
ATOM 713 O O . LEU A 1 92 ? -10.888 -2.161 -5.943 1.00 85.62 92 LEU A O 1
ATOM 717 N N . SER A 1 93 ? -9.633 -3.350 -7.375 1.00 82.00 93 SER A N 1
ATOM 718 C CA . SER A 1 93 ? -10.485 -3.078 -8.525 1.00 82.00 93 SER A CA 1
ATOM 719 C C . SER A 1 93 ? -11.873 -3.718 -8.338 1.00 82.00 93 SER A C 1
ATOM 721 O O . SER A 1 93 ? -12.020 -4.921 -8.156 1.00 82.00 93 SER A O 1
ATOM 723 N N . GLY A 1 94 ? -12.918 -2.884 -8.335 1.00 82.06 94 GLY A N 1
ATOM 724 C CA . GLY A 1 94 ? -14.311 -3.323 -8.172 1.00 82.06 94 GLY A CA 1
ATOM 725 C C . GLY A 1 94 ? -14.909 -3.160 -6.770 1.00 82.06 94 GLY A C 1
ATOM 726 O O . GLY A 1 94 ? -16.114 -3.350 -6.627 1.00 82.06 94 GLY A O 1
ATOM 727 N N . TYR A 1 95 ? -14.122 -2.750 -5.773 1.00 87.62 95 TYR A N 1
ATOM 728 C CA . TYR A 1 95 ? -14.628 -2.421 -4.435 1.00 87.62 95 TYR A CA 1
ATOM 729 C C . TYR A 1 95 ? -15.065 -0.956 -4.327 1.00 87.62 95 TYR A C 1
ATOM 731 O O . TYR A 1 95 ? -14.507 -0.072 -4.989 1.00 87.62 95 TYR A O 1
ATOM 739 N N . SER A 1 96 ? -16.046 -0.683 -3.461 1.00 89.94 96 SER A N 1
ATOM 740 C CA . SER A 1 96 ? -16.379 0.691 -3.074 1.00 89.94 96 SER A CA 1
ATOM 741 C C . SER A 1 96 ? -15.204 1.341 -2.332 1.00 89.94 96 SER A C 1
ATOM 743 O O . SER A 1 96 ? -14.294 0.672 -1.838 1.00 89.94 96 SER A O 1
ATOM 745 N N . GLU A 1 97 ? -15.210 2.669 -2.224 1.00 89.44 97 GLU A N 1
ATOM 746 C CA . GLU A 1 97 ? -14.187 3.369 -1.446 1.00 89.44 97 GLU A CA 1
ATOM 747 C C . GLU A 1 97 ? -14.214 2.957 0.030 1.00 89.44 97 GLU A C 1
ATOM 749 O O . GLU A 1 97 ? -13.166 2.694 0.613 1.00 89.44 97 GLU A O 1
ATOM 754 N N . GLU A 1 98 ? -15.400 2.823 0.620 1.00 90.56 98 GLU A N 1
ATOM 755 C CA . GLU A 1 98 ? -15.577 2.370 2.000 1.00 90.56 98 GLU A CA 1
ATOM 756 C C . GLU A 1 98 ? -15.066 0.941 2.211 1.00 90.56 98 GLU A C 1
ATOM 758 O O . GLU A 1 98 ? -14.458 0.649 3.243 1.00 90.56 98 GLU A O 1
ATOM 763 N N . GLU A 1 99 ? -15.291 0.049 1.248 1.00 90.94 99 GLU A N 1
ATOM 764 C CA . GLU A 1 99 ? -14.793 -1.327 1.298 1.00 90.94 99 GLU A CA 1
ATOM 765 C C . GLU A 1 99 ? -13.270 -1.373 1.169 1.00 90.94 99 GLU A C 1
ATOM 767 O O . GLU A 1 99 ? -12.605 -2.047 1.957 1.00 90.94 99 GLU A O 1
ATOM 772 N N . ALA A 1 100 ? -12.703 -0.596 0.244 1.00 90.00 100 ALA A N 1
ATOM 773 C CA . ALA A 1 100 ? -11.260 -0.476 0.086 1.00 90.00 100 ALA A CA 1
ATOM 774 C C . ALA A 1 100 ? -10.583 0.069 1.357 1.00 90.00 100 ALA A C 1
ATOM 776 O O . ALA A 1 100 ? -9.510 -0.415 1.720 1.00 90.00 100 ALA A O 1
ATOM 777 N N . ILE A 1 101 ? -11.212 1.017 2.075 1.00 90.94 101 ILE A N 1
ATOM 778 C CA . ILE A 1 101 ? -10.691 1.521 3.364 1.00 90.94 101 ILE A CA 1
ATOM 779 C C . ILE A 1 101 ? -10.583 0.369 4.353 1.00 90.94 101 ILE A C 1
ATOM 781 O O . ILE A 1 101 ? -9.520 0.167 4.934 1.00 90.94 101 ILE A O 1
ATOM 785 N N . ARG A 1 102 ? -11.657 -0.412 4.510 1.00 90.94 102 ARG A N 1
ATOM 786 C CA . ARG A 1 102 ? -11.689 -1.538 5.452 1.00 90.94 102 ARG A CA 1
ATOM 787 C C . ARG A 1 102 ? -10.644 -2.596 5.110 1.00 90.94 102 ARG A C 1
ATOM 789 O O . ARG A 1 102 ? -9.986 -3.113 6.007 1.00 90.94 102 ARG A O 1
ATOM 796 N N . LEU A 1 103 ? -10.466 -2.896 3.824 1.00 90.94 103 LEU A N 1
ATOM 797 C CA . LEU A 1 103 ? -9.455 -3.849 3.366 1.00 90.94 103 LEU A CA 1
ATOM 798 C C . LEU A 1 103 ? -8.033 -3.354 3.656 1.00 90.94 103 LEU A C 1
ATOM 800 O O . LEU A 1 103 ? -7.208 -4.122 4.141 1.00 90.94 103 LEU A O 1
ATOM 804 N N . ILE A 1 104 ? -7.750 -2.069 3.428 1.00 90.75 104 ILE A N 1
ATOM 805 C CA . ILE A 1 104 ? -6.450 -1.465 3.752 1.00 90.75 104 ILE A CA 1
ATOM 806 C C . ILE A 1 104 ? -6.216 -1.440 5.266 1.00 90.75 104 ILE A C 1
ATOM 808 O O . ILE A 1 104 ? -5.120 -1.762 5.722 1.00 90.75 104 ILE A O 1
ATOM 812 N N . GLU A 1 105 ? -7.232 -1.111 6.062 1.00 89.88 105 GLU A N 1
ATOM 813 C CA . GLU A 1 105 ? -7.149 -1.163 7.524 1.00 89.88 105 GLU A CA 1
ATOM 814 C C . GLU A 1 105 ? -6.863 -2.582 8.033 1.00 89.88 105 GLU A C 1
ATOM 816 O O . GLU A 1 105 ? -6.103 -2.747 8.985 1.00 89.88 105 GLU A O 1
ATOM 821 N N . ALA A 1 106 ? -7.431 -3.610 7.407 1.00 88.94 106 ALA A N 1
ATOM 822 C CA . ALA A 1 106 ? -7.175 -5.005 7.761 1.00 88.94 106 ALA A CA 1
ATOM 823 C C . ALA A 1 106 ? -5.859 -5.556 7.177 1.00 88.94 106 ALA A C 1
ATOM 825 O O . ALA A 1 106 ? -5.423 -6.634 7.573 1.00 88.94 106 ALA A O 1
ATOM 826 N N . SER A 1 107 ? -5.225 -4.840 6.245 1.00 89.56 107 SER A N 1
ATOM 827 C CA . SER A 1 107 ? -4.064 -5.352 5.518 1.00 89.56 107 SER A CA 1
ATOM 828 C C . SER A 1 107 ? -2.768 -5.338 6.332 1.00 89.56 107 SER A C 1
ATOM 830 O O . SER A 1 107 ? -2.507 -4.449 7.145 1.00 89.56 107 SER A O 1
ATOM 832 N N . GLU A 1 108 ? -1.922 -6.327 6.058 1.00 87.31 108 GLU A N 1
ATOM 833 C CA . GLU A 1 108 ? -0.545 -6.417 6.553 1.00 87.31 108 GLU A CA 1
ATOM 834 C C . GLU A 1 108 ? 0.445 -5.741 5.591 1.00 87.31 108 GLU A C 1
ATOM 836 O O . GLU A 1 108 ? 1.512 -5.266 5.991 1.00 87.31 108 GLU A O 1
ATOM 841 N N . SER A 1 109 ? 0.106 -5.715 4.300 1.00 90.75 109 SER A N 1
ATOM 842 C CA . SER A 1 109 ? 0.898 -5.067 3.259 1.00 90.75 109 SER A CA 1
ATOM 843 C C . SER A 1 109 ? 0.052 -4.729 2.035 1.00 90.75 109 SER A C 1
ATOM 845 O O . SER A 1 109 ? -1.030 -5.280 1.829 1.00 90.75 109 SER A O 1
ATOM 847 N N . ILE A 1 110 ? 0.568 -3.813 1.221 1.00 92.81 110 ILE A N 1
ATOM 848 C CA . ILE A 1 110 ? -0.021 -3.399 -0.053 1.00 92.81 110 ILE A CA 1
ATOM 849 C C . ILE A 1 110 ? 1.015 -3.632 -1.152 1.00 92.81 110 ILE A C 1
ATOM 851 O O . ILE A 1 110 ? 2.209 -3.407 -0.955 1.00 92.81 110 ILE A O 1
ATOM 855 N N . ARG A 1 111 ? 0.574 -4.045 -2.333 1.00 91.56 111 ARG A N 1
ATOM 856 C CA . ARG A 1 111 ? 1.397 -4.152 -3.533 1.00 91.56 111 ARG A CA 1
ATOM 857 C C . ARG A 1 111 ? 0.753 -3.368 -4.667 1.00 91.56 111 ARG A C 1
ATOM 859 O O . ARG A 1 111 ? -0.423 -3.520 -4.974 1.00 91.56 111 ARG A O 1
ATOM 866 N N . VAL A 1 112 ? 1.549 -2.531 -5.312 1.00 90.56 112 VAL A N 1
ATOM 867 C CA . VAL A 1 112 ? 1.242 -1.958 -6.618 1.00 90.56 112 VAL A CA 1
ATOM 868 C C . VAL A 1 112 ? 1.885 -2.893 -7.636 1.00 90.56 112 VAL A C 1
ATOM 870 O O . VAL A 1 112 ? 3.106 -2.983 -7.702 1.00 90.56 112 VAL A O 1
ATOM 873 N N . ALA A 1 113 ? 1.085 -3.634 -8.393 1.00 87.00 113 ALA A N 1
ATOM 874 C CA . ALA A 1 113 ? 1.579 -4.569 -9.402 1.00 87.00 113 ALA A CA 1
ATOM 875 C C . ALA A 1 113 ? 1.271 -4.035 -10.800 1.00 87.00 113 ALA A C 1
ATOM 877 O O . ALA A 1 113 ? 0.223 -3.426 -11.024 1.00 87.00 113 ALA A O 1
ATOM 878 N N . LYS A 1 114 ? 2.159 -4.259 -11.771 1.00 85.88 114 LYS A N 1
ATOM 879 C CA . LYS A 1 114 ? 1.807 -4.019 -13.179 1.00 85.88 114 LYS A CA 1
ATOM 880 C C . LYS A 1 114 ? 0.749 -5.043 -13.584 1.00 85.88 114 LYS A C 1
ATOM 882 O O . LYS A 1 114 ? 0.850 -6.199 -13.193 1.00 85.88 114 LYS A O 1
ATOM 887 N N . ARG A 1 115 ? -0.268 -4.649 -14.357 1.00 81.44 115 ARG A N 1
ATOM 888 C CA . ARG A 1 115 ? -1.353 -5.585 -14.726 1.00 81.44 115 ARG A CA 1
ATOM 889 C C . ARG A 1 115 ? -0.874 -6.791 -15.532 1.00 81.44 115 ARG A C 1
ATOM 891 O O . ARG A 1 115 ? -1.527 -7.825 -15.507 1.00 81.44 115 ARG A O 1
ATOM 898 N N . ASP A 1 116 ? 0.257 -6.643 -16.211 1.00 77.75 116 ASP A N 1
ATOM 899 C CA . ASP A 1 116 ? 0.853 -7.684 -17.044 1.00 77.75 116 ASP A CA 1
ATOM 900 C C . ASP A 1 116 ? 1.825 -8.591 -16.256 1.00 77.75 116 ASP A C 1
ATOM 902 O O . ASP A 1 116 ? 2.380 -9.532 -16.823 1.00 77.75 116 ASP A O 1
ATOM 906 N N . GLU A 1 117 ? 2.055 -8.329 -14.960 1.00 69.38 117 GLU A N 1
ATOM 907 C CA . GLU A 1 117 ? 2.832 -9.230 -14.102 1.00 69.38 117 GLU A CA 1
ATOM 908 C C . GLU A 1 117 ? 1.989 -10.461 -13.724 1.00 69.38 117 GLU A C 1
ATOM 910 O O . GLU A 1 117 ? 0.837 -10.313 -13.300 1.00 69.38 117 GLU A O 1
ATOM 915 N N . PRO A 1 118 ? 2.537 -11.686 -13.851 1.00 60.78 118 PRO A N 1
ATOM 916 C CA . PRO A 1 118 ? 1.845 -12.877 -13.381 1.00 60.78 118 PRO A CA 1
ATOM 917 C C . PRO A 1 118 ? 1.588 -12.766 -11.874 1.00 60.78 118 PRO A C 1
ATOM 919 O O . PRO A 1 118 ? 2.426 -12.265 -11.126 1.00 60.78 118 PRO A O 1
ATOM 922 N N . GLU A 1 119 ? 0.426 -13.244 -11.423 1.00 57.97 119 GLU A N 1
ATOM 923 C CA . GLU A 1 119 ? 0.209 -13.507 -9.999 1.00 57.97 119 GLU A CA 1
ATOM 924 C C . GLU A 1 119 ? 1.307 -14.463 -9.528 1.00 57.97 119 GLU A C 1
ATOM 926 O O . GLU A 1 119 ? 1.449 -15.558 -10.083 1.00 57.97 119 GLU A O 1
ATOM 931 N N . ASP A 1 120 ? 2.120 -14.022 -8.565 1.00 54.34 120 ASP A N 1
ATOM 932 C CA . ASP A 1 120 ? 3.117 -14.881 -7.933 1.00 54.34 120 ASP A CA 1
ATOM 933 C C . ASP A 1 120 ? 2.365 -16.073 -7.319 1.00 54.34 120 ASP A C 1
ATOM 935 O O . ASP A 1 120 ? 1.579 -15.906 -6.384 1.00 54.34 120 ASP A O 1
ATOM 939 N N . LYS A 1 121 ? 2.539 -17.251 -7.929 1.00 38.09 121 LYS A N 1
ATOM 940 C CA . LYS A 1 121 ? 1.943 -18.520 -7.496 1.00 38.09 121 LYS A CA 1
ATOM 941 C C . LYS A 1 121 ? 2.644 -19.081 -6.269 1.00 38.09 121 LYS A C 1
ATOM 943 O O . LYS A 1 121 ? 3.895 -19.034 -6.241 1.00 38.09 121 LYS A O 1
#

Radius of gyration: 14.74 Å; chains: 1; bounding box: 36×34×51 Å